Protein AF-A0A7Z0SQI4-F1 (afdb_monomer_lite)

Sequence (38 aa):
MSEDHNETKVKDPVCGMDVDPHTSRHRANHAGKTWYFC

InterPro domains:
  IPR007029 YHS domain [PF04945] (10-38)

Foldseek 3Di:
DDPPPPFPFDQQPPPRDGHRPVPAPAWDQDPNDIHGDD

pLDDT: mean 73.17, std 10.42, range [46.5, 87.06]

Organism: NCBI:txid2729618

Secondary structure (DSSP, 8-state):
--------PEEPTTT--EE-TTT--EEEEETTEEEEE-

Structure (mmCIF, N/CA/C/O backbone):
data_AF-A0A7Z0SQI4-F1
#
_entry.id   AF-A0A7Z0SQI4-F1
#
loop_
_atom_site.group_PDB
_atom_site.id
_atom_site.type_symbol
_atom_site.label_atom_id
_atom_site.label_alt_id
_atom_site.label_comp_id
_atom_site.label_asym_id
_atom_site.label_entity_id
_atom_site.label_seq_id
_atom_site.pdbx_PDB_ins_code
_atom_site.Cartn_x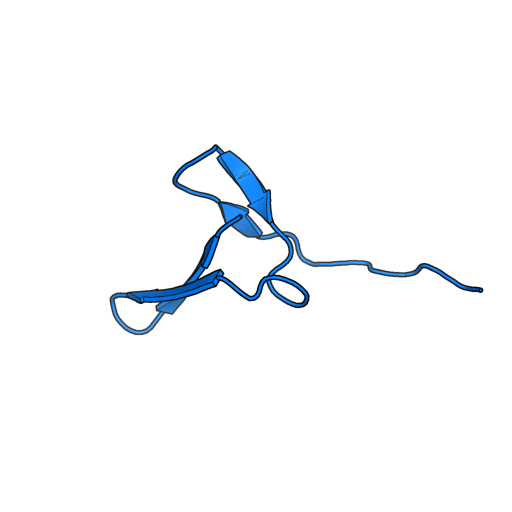
_atom_site.Cartn_y
_atom_site.Cartn_z
_atom_site.occupancy
_atom_site.B_iso_or_equiv
_atom_site.auth_seq_id
_atom_site.auth_comp_id
_atom_site.auth_asym_id
_atom_site.auth_atom_id
_atom_site.pdbx_PDB_model_num
ATOM 1 N N . MET A 1 1 ? 16.755 22.705 -3.643 1.00 46.50 1 MET A N 1
ATOM 2 C CA . MET A 1 1 ? 16.478 21.283 -3.905 1.00 46.50 1 MET A CA 1
ATOM 3 C C . MET A 1 1 ? 15.082 21.061 -3.376 1.00 46.50 1 MET A C 1
ATOM 5 O O . MET A 1 1 ? 14.842 21.343 -2.215 1.00 46.50 1 MET A O 1
AT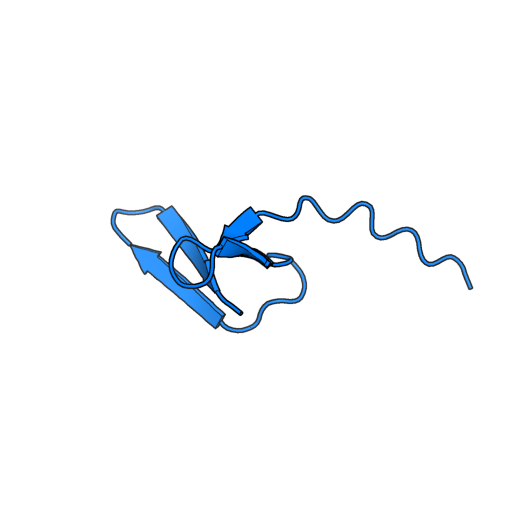OM 9 N N . SER A 1 2 ? 14.133 20.850 -4.278 1.00 49.03 2 SER A N 1
ATOM 10 C CA . SER A 1 2 ? 12.706 20.797 -3.971 1.00 49.03 2 SER A CA 1
ATOM 11 C C . SER A 1 2 ? 12.347 19.374 -3.566 1.00 49.03 2 SER A C 1
ATOM 13 O O . SER A 1 2 ? 12.121 18.529 -4.428 1.00 49.03 2 SER A O 1
ATOM 15 N N . GLU A 1 3 ? 12.326 19.118 -2.259 1.00 64.00 3 GLU A N 1
ATOM 16 C CA . GLU A 1 3 ? 11.612 17.986 -1.674 1.00 64.00 3 GLU A CA 1
ATOM 17 C C . GLU A 1 3 ? 10.103 18.244 -1.787 1.00 64.00 3 GLU A C 1
ATOM 19 O O . GLU A 1 3 ? 9.460 18.704 -0.849 1.00 64.00 3 GLU A O 1
ATOM 24 N N . ASP A 1 4 ? 9.542 17.978 -2.964 1.00 55.09 4 ASP A N 1
ATOM 25 C CA . ASP A 1 4 ? 8.109 17.737 -3.114 1.00 55.09 4 ASP A CA 1
ATOM 26 C C . ASP A 1 4 ? 7.932 16.243 -3.371 1.00 55.09 4 ASP A C 1
ATOM 28 O O . ASP A 1 4 ? 7.876 15.777 -4.506 1.00 55.09 4 ASP A O 1
ATOM 32 N N . HIS A 1 5 ? 7.937 15.469 -2.290 1.00 54.19 5 HIS A N 1
ATOM 33 C CA . HIS A 1 5 ? 7.309 14.163 -2.323 1.00 54.19 5 HIS A CA 1
ATOM 34 C C . HIS A 1 5 ? 5.963 14.322 -1.625 1.00 54.19 5 HIS A C 1
ATOM 36 O O . HIS A 1 5 ? 5.813 14.164 -0.414 1.00 54.19 5 HIS A O 1
ATOM 42 N N . ASN A 1 6 ? 4.959 14.690 -2.415 1.00 52.44 6 ASN A N 1
ATOM 43 C CA . ASN A 1 6 ? 3.573 14.371 -2.115 1.00 52.44 6 ASN A CA 1
ATOM 44 C C . ASN A 1 6 ? 3.378 12.861 -2.341 1.00 52.44 6 ASN A C 1
ATOM 46 O O . ASN A 1 6 ? 2.798 12.407 -3.326 1.00 52.44 6 ASN A O 1
ATOM 50 N N . GLU A 1 7 ? 3.983 12.073 -1.462 1.00 58.88 7 GLU A N 1
ATOM 51 C CA . GLU A 1 7 ? 3.941 10.620 -1.479 1.00 58.88 7 GLU A CA 1
ATOM 52 C C . GLU A 1 7 ? 2.580 10.184 -0.944 1.00 58.88 7 GLU A C 1
ATOM 54 O O . GLU A 1 7 ? 2.186 10.533 0.169 1.00 58.88 7 GLU A O 1
ATOM 59 N N . THR A 1 8 ? 1.826 9.446 -1.759 1.00 64.19 8 THR A N 1
ATOM 60 C CA . THR A 1 8 ? 0.554 8.851 -1.342 1.00 64.19 8 THR A CA 1
ATOM 61 C C . THR A 1 8 ? 0.886 7.729 -0.362 1.00 64.19 8 THR A C 1
ATOM 63 O O . THR A 1 8 ? 0.991 6.567 -0.750 1.00 64.19 8 THR A O 1
ATOM 66 N N . LYS A 1 9 ? 1.153 8.091 0.898 1.00 70.12 9 LYS A N 1
ATOM 67 C CA . LYS A 1 9 ? 1.564 7.143 1.928 1.00 70.12 9 LYS A CA 1
ATOM 68 C C . LYS A 1 9 ? 0.442 6.141 2.136 1.00 70.12 9 LYS A C 1
ATOM 70 O O . LYS A 1 9 ? -0.707 6.509 2.387 1.00 70.12 9 LYS A O 1
ATOM 75 N N . VAL A 1 10 ? 0.770 4.869 1.974 1.00 76.69 10 VAL A N 1
ATOM 76 C CA . VAL A 1 10 ? -0.157 3.782 2.250 1.00 76.69 10 VAL A CA 1
ATOM 77 C C . VAL A 1 10 ? 0.031 3.370 3.695 1.00 76.69 10 VAL A C 1
ATOM 79 O O . VA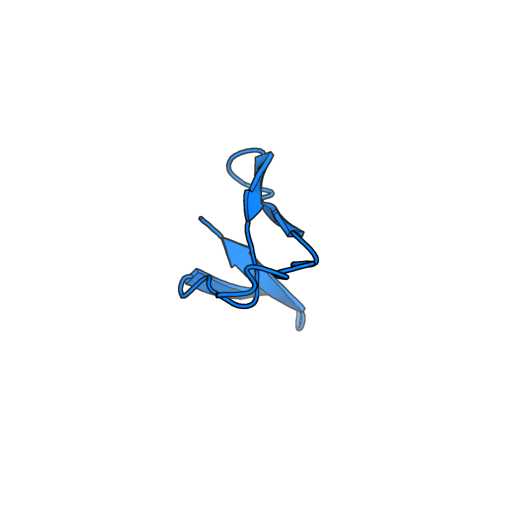L A 1 10 ? 1.140 3.351 4.222 1.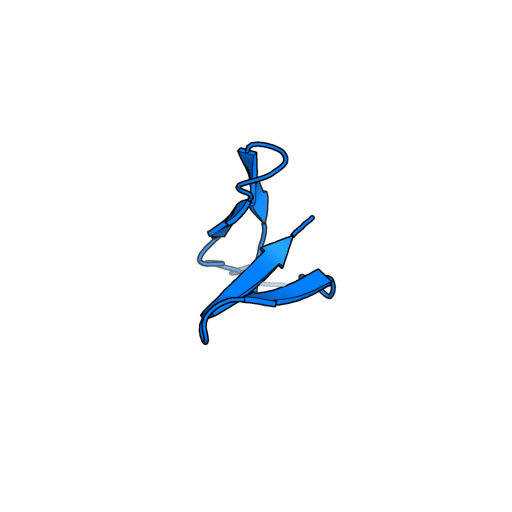00 76.69 10 VAL A O 1
ATOM 82 N N . LYS A 1 11 ? -1.072 3.077 4.369 1.00 78.19 11 LYS A N 1
ATOM 83 C CA . LYS A 1 11 ? -1.015 2.693 5.771 1.00 78.19 11 LYS A CA 1
ATOM 84 C C . LYS A 1 11 ? -0.608 1.233 5.874 1.00 78.19 11 LYS A C 1
ATOM 86 O O . LYS A 1 11 ? -1.314 0.364 5.360 1.00 78.19 11 LYS A O 1
ATOM 91 N N . ASP A 1 12 ? 0.516 0.979 6.531 1.00 79.56 12 ASP A N 1
ATOM 92 C CA . ASP 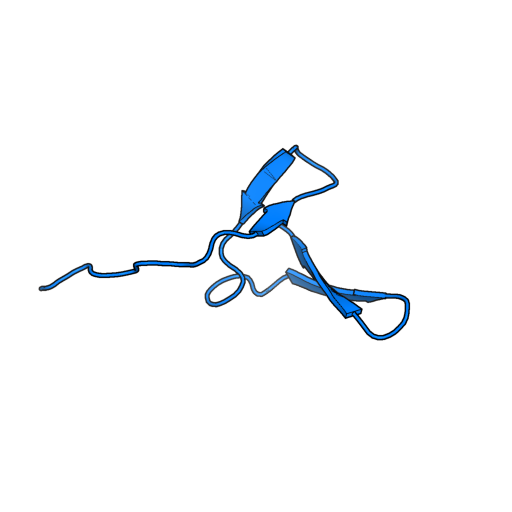A 1 12 ? 1.000 -0.370 6.766 1.00 79.56 12 ASP A CA 1
ATOM 93 C C . ASP A 1 12 ? 0.043 -1.106 7.727 1.00 79.56 12 ASP A C 1
ATOM 95 O O . ASP A 1 12 ? -0.213 -0.621 8.834 1.00 79.56 12 ASP A O 1
ATOM 99 N N . PRO A 1 13 ? -0.521 -2.263 7.339 1.00 73.06 13 PRO A N 1
ATOM 100 C CA . PRO A 1 13 ? -1.466 -2.996 8.179 1.00 73.06 13 PRO A CA 1
ATOM 101 C C . PRO A 1 13 ? -0.800 -3.793 9.315 1.00 73.06 13 PRO A C 1
ATOM 103 O O . PRO A 1 13 ? -1.516 -4.347 10.146 1.00 73.06 13 PRO A O 1
ATOM 106 N N . VAL A 1 14 ? 0.534 -3.888 9.358 1.00 75.81 14 VAL A N 1
ATOM 107 C CA . VAL A 1 14 ? 1.292 -4.647 10.366 1.00 75.81 14 VAL A CA 1
ATOM 108 C C . VAL A 1 14 ? 1.668 -3.758 11.551 1.00 75.81 14 VAL A C 1
ATOM 110 O O . VAL A 1 14 ? 1.399 -4.113 12.697 1.00 75.81 14 VAL A O 1
ATOM 113 N N . CYS A 1 15 ? 2.274 -2.599 11.293 1.00 76.38 15 CYS A N 1
ATOM 114 C CA . CYS A 1 15 ? 2.745 -1.652 12.301 1.00 76.38 15 CYS A CA 1
ATOM 115 C C . CYS A 1 15 ? 1.866 -0.396 12.419 1.00 76.38 15 CYS A C 1
ATOM 117 O O . CYS A 1 15 ? 1.975 0.329 13.407 1.00 76.38 15 CYS A O 1
ATOM 119 N N . GLY A 1 16 ? 0.978 -0.136 11.453 1.00 76.69 16 GLY A N 1
ATOM 120 C CA . GLY A 1 16 ? 0.092 1.032 11.456 1.00 76.69 16 GLY A CA 1
ATOM 121 C C . GLY A 1 16 ? 0.763 2.341 11.038 1.00 76.69 16 GLY A C 1
ATOM 122 O O . GLY A 1 16 ? 0.123 3.390 11.143 1.00 76.69 16 GLY A O 1
ATOM 123 N N . MET A 1 17 ? 2.021 2.295 10.586 1.00 81.75 17 MET A N 1
ATOM 124 C CA . MET A 1 17 ? 2.765 3.466 10.123 1.00 81.75 17 MET A CA 1
ATOM 125 C C . MET A 1 17 ? 2.469 3.784 8.658 1.00 81.75 17 MET A C 1
ATOM 127 O O . MET A 1 17 ? 2.142 2.910 7.857 1.00 81.75 17 MET A O 1
ATOM 131 N N . ASP A 1 18 ? 2.607 5.055 8.307 1.00 80.06 18 ASP A N 1
ATOM 132 C CA . ASP A 1 18 ? 2.525 5.529 6.933 1.00 80.06 18 ASP A CA 1
ATOM 133 C C . ASP A 1 18 ? 3.800 5.134 6.176 1.00 80.06 18 ASP A C 1
ATOM 135 O O . ASP A 1 18 ? 4.879 5.666 6.446 1.00 80.06 18 ASP A O 1
ATOM 139 N N . VAL A 1 19 ? 3.679 4.191 5.240 1.00 76.94 19 VAL A N 1
ATOM 140 C CA . VAL A 1 19 ? 4.780 3.757 4.379 1.00 76.94 19 VAL A CA 1
ATOM 141 C C . VAL A 1 19 ? 4.616 4.343 2.989 1.00 76.94 19 VAL A C 1
ATOM 143 O O . VAL A 1 19 ? 3.520 4.389 2.429 1.00 76.94 19 VAL A O 1
ATOM 146 N N . ASP A 1 20 ? 5.720 4.793 2.413 1.00 81.94 20 ASP A N 1
ATOM 147 C CA . ASP A 1 20 ? 5.715 5.286 1.051 1.00 81.94 20 ASP A CA 1
ATOM 148 C C . ASP A 1 20 ? 5.891 4.127 0.048 1.00 81.94 20 ASP A C 1
ATOM 150 O O . ASP A 1 20 ? 6.923 3.445 0.051 1.00 81.94 20 ASP A O 1
ATOM 154 N N . PRO A 1 21 ? 4.899 3.860 -0.822 1.00 75.31 21 PRO A N 1
ATOM 155 C CA . PRO A 1 21 ? 4.975 2.762 -1.781 1.00 75.31 21 PRO A CA 1
ATOM 156 C C . PRO A 1 21 ? 5.996 3.004 -2.906 1.00 75.31 21 PRO A C 1
ATOM 158 O O . PRO A 1 21 ? 6.364 2.057 -3.606 1.00 75.31 21 PRO A O 1
ATOM 161 N N . HIS A 1 22 ? 6.452 4.246 -3.106 1.00 75.31 22 HIS A N 1
ATOM 162 C CA . HIS A 1 22 ? 7.402 4.600 -4.163 1.00 75.31 22 HIS A CA 1
ATOM 163 C C . HIS A 1 22 ? 8.855 4.318 -3.764 1.00 75.31 22 HIS A C 1
ATOM 165 O O . HIS A 1 22 ? 9.657 3.895 -4.598 1.00 75.31 22 HIS A O 1
ATOM 171 N N . THR A 1 23 ? 9.180 4.496 -2.487 1.00 71.62 23 THR A N 1
ATOM 172 C CA . THR A 1 23 ? 10.504 4.249 -1.907 1.00 71.62 23 THR A CA 1
ATOM 173 C C . THR A 1 23 ? 10.598 2.893 -1.212 1.00 71.62 23 THR A C 1
ATOM 175 O O . THR A 1 23 ? 11.701 2.348 -1.084 1.00 71.62 23 THR A O 1
ATOM 178 N N . SER A 1 24 ? 9.469 2.293 -0.813 1.00 69.38 24 SER A N 1
ATOM 179 C CA . SER A 1 24 ? 9.492 1.000 -0.135 1.00 69.38 24 SER A CA 1
ATOM 180 C C . SER A 1 24 ? 9.937 -0.133 -1.064 1.00 69.38 24 SER A C 1
ATOM 182 O O . SER A 1 24 ? 9.330 -0.465 -2.091 1.00 69.38 24 SER A O 1
ATOM 184 N N . ARG A 1 25 ? 11.034 -0.779 -0.657 1.00 68.94 25 ARG A N 1
ATOM 185 C CA . ARG A 1 25 ? 11.562 -1.995 -1.285 1.00 68.94 25 ARG A CA 1
ATOM 186 C C . ARG A 1 25 ? 10.793 -3.242 -0.842 1.00 68.94 25 ARG A C 1
ATOM 188 O O . ARG A 1 25 ? 10.851 -4.256 -1.540 1.00 68.94 25 ARG A O 1
ATOM 195 N N . HIS A 1 26 ? 10.072 -3.172 0.278 1.00 74.31 26 HIS A N 1
ATOM 196 C CA . HIS A 1 26 ? 9.314 -4.282 0.844 1.00 74.31 26 HIS A CA 1
ATOM 197 C C . HIS A 1 26 ? 7.885 -4.268 0.303 1.00 74.31 26 HIS A C 1
ATOM 199 O O . HIS A 1 26 ? 7.005 -3.568 0.795 1.00 74.31 26 HIS A O 1
ATOM 205 N N . ARG A 1 27 ? 7.665 -5.066 -0.746 1.00 81.75 27 ARG A N 1
ATOM 206 C CA . ARG A 1 27 ? 6.368 -5.229 -1.407 1.00 81.75 27 ARG A CA 1
ATOM 207 C C . ARG A 1 27 ? 5.961 -6.693 -1.367 1.00 81.75 27 ARG A C 1
ATOM 209 O O . ARG A 1 27 ? 6.762 -7.541 -1.758 1.00 81.75 27 ARG A O 1
ATOM 216 N N . ALA A 1 28 ? 4.724 -6.997 -0.992 1.00 83.75 28 ALA A N 1
ATOM 217 C CA . ALA A 1 28 ? 4.157 -8.334 -1.147 1.00 83.75 28 ALA A CA 1
ATOM 218 C C . ALA A 1 28 ? 2.932 -8.282 -2.050 1.00 83.75 28 ALA A C 1
ATOM 220 O O . ALA A 1 28 ? 2.049 -7.450 -1.879 1.00 83.75 28 ALA A O 1
ATOM 221 N N . ASN A 1 29 ? 2.849 -9.201 -3.001 1.00 85.56 29 ASN A N 1
ATOM 222 C CA . ASN A 1 29 ? 1.651 -9.341 -3.809 1.00 85.56 29 ASN A CA 1
ATOM 223 C C . ASN A 1 29 ? 0.715 -10.345 -3.124 1.00 85.56 29 ASN A C 1
ATOM 225 O O . ASN A 1 29 ? 1.027 -11.532 -3.061 1.00 85.56 29 ASN A O 1
ATOM 229 N N . HIS A 1 30 ? -0.419 -9.882 -2.603 1.00 83.00 30 HIS A N 1
ATOM 230 C CA . HIS A 1 30 ? -1.404 -10.725 -1.929 1.00 83.00 30 HIS A CA 1
ATOM 231 C C . HIS A 1 30 ? -2.792 -10.504 -2.529 1.00 83.00 30 HIS A C 1
ATOM 233 O O . HIS A 1 30 ? -3.259 -9.371 -2.634 1.00 83.00 30 HIS A O 1
ATOM 239 N N . ALA A 1 31 ? -3.448 -11.592 -2.940 1.00 83.75 31 ALA A N 1
ATOM 240 C CA . ALA A 1 31 ? -4.773 -11.565 -3.568 1.00 83.75 31 ALA A CA 1
ATOM 241 C C . ALA A 1 31 ? -4.872 -10.637 -4.803 1.00 83.75 31 ALA A C 1
ATOM 243 O O . ALA A 1 31 ? -5.885 -9.976 -5.018 1.00 83.75 31 ALA A O 1
ATOM 244 N N . GLY A 1 32 ? -3.801 -10.551 -5.602 1.00 87.06 32 GLY A N 1
ATOM 245 C CA . GLY A 1 32 ? -3.746 -9.671 -6.778 1.00 87.06 32 GLY A CA 1
ATOM 246 C C . GLY A 1 32 ? -3.572 -8.184 -6.449 1.00 87.06 32 GLY A C 1
ATOM 247 O O . GLY A 1 32 ? -3.688 -7.351 -7.342 1.00 87.06 32 GLY A O 1
ATOM 248 N N . LYS A 1 33 ? -3.293 -7.847 -5.185 1.00 82.75 33 LYS A N 1
ATOM 249 C 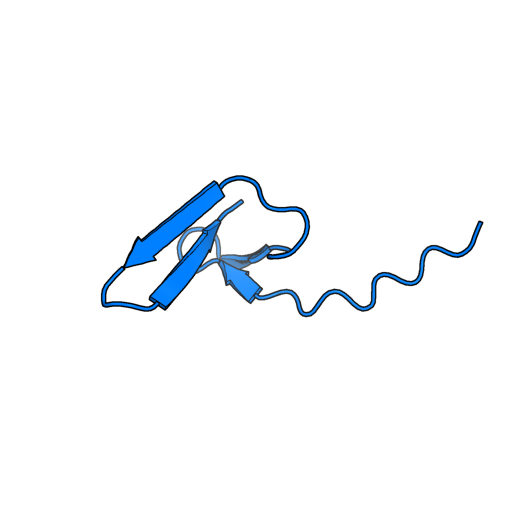CA . LYS A 1 33 ? -2.979 -6.492 -4.731 1.00 82.75 33 LYS A CA 1
ATOM 250 C C . LYS A 1 33 ? -1.532 -6.418 -4.262 1.00 82.75 33 LYS A C 1
ATOM 252 O O . LYS A 1 33 ? -1.071 -7.299 -3.535 1.00 82.75 33 LYS A O 1
ATOM 257 N N . THR A 1 34 ? -0.842 -5.349 -4.636 1.00 81.12 34 THR A N 1
ATOM 258 C CA . THR A 1 34 ? 0.492 -5.045 -4.116 1.00 81.12 34 THR A CA 1
ATOM 259 C C . THR A 1 34 ? 0.351 -4.336 -2.777 1.00 81.12 34 THR A C 1
ATOM 261 O O . THR A 1 34 ? -0.224 -3.253 -2.696 1.00 81.12 34 THR A O 1
ATOM 264 N N . TRP A 1 35 ? 0.865 -4.968 -1.734 1.00 79.00 35 TRP A N 1
ATOM 265 C CA . TRP A 1 35 ? 0.989 -4.429 -0.389 1.00 79.00 35 TRP A CA 1
ATOM 266 C C . TRP A 1 35 ? 2.412 -3.945 -0.176 1.00 79.00 35 TRP A C 1
ATOM 268 O O . TRP A 1 35 ? 3.351 -4.567 -0.670 1.00 79.00 35 TRP A O 1
ATOM 278 N N . TYR A 1 36 ? 2.556 -2.853 0.560 1.00 78.06 36 TYR A N 1
ATOM 279 C CA . TYR A 1 36 ? 3.835 -2.222 0.854 1.00 78.06 36 TYR A CA 1
ATOM 280 C C . TYR A 1 36 ? 4.010 -2.198 2.361 1.00 78.06 36 TYR A C 1
ATOM 282 O O . TYR A 1 36 ? 3.043 -1.925 3.073 1.00 78.06 36 TYR A O 1
ATOM 290 N N . PHE A 1 37 ? 5.223 -2.503 2.807 1.00 77.25 37 PHE A N 1
ATOM 291 C CA . PHE A 1 37 ? 5.569 -2.592 4.218 1.00 77.25 37 PHE A CA 1
ATOM 292 C C . PHE A 1 37 ? 6.785 -1.728 4.532 1.00 77.25 37 PHE A C 1
ATOM 294 O O . PHE A 1 37 ? 7.576 -1.420 3.634 1.00 77.25 37 PHE A O 1
ATOM 301 N N . CYS A 1 38 ? 6.899 -1.323 5.796 1.00 71.12 38 CYS A N 1
ATOM 302 C CA . CYS A 1 38 ? 8.116 -0.726 6.349 1.00 71.12 38 CYS A CA 1
ATOM 303 C C . CYS A 1 38 ? 9.201 -1.810 6.465 1.00 71.12 38 CYS A C 1
ATOM 305 O O . CYS A 1 38 ? 8.933 -2.825 7.146 1.00 71.12 38 CYS A O 1
#

Radius of gyration: 11.09 Å; chains: 1; bounding box: 21×33×19 Å